Protein AF-A0A934XKT4-F1 (afdb_monomer_lite)

Sequence (122 aa):
MTTLSLAPPQTGWISEYWEQGMEEMPWHIFQDERFCGSRTEGWLHAGIVQLGDGQHLTILNDESQVMWAGVLHSRRLHWLGRRPTQPWNYQWHPLTVPAETWTAWFEAKPSYRAILRTNESL

Foldseek 3Di:
DDDFDWDPKFKFFWAWDDDPPDPDDTFTWTFGPVQAPDLADRHDPVRTGGDDFQKWKFWADPVRHTPDTDTFHFDPDDDPDDDPPDDGDRQSDDPVADSVRVNCQRHDVSTIMMIIIDGDDD

Radius of gyration: 15.46 Å; chains: 1; bounding box: 44×45×32 Å

Secondary structure (DSSP, 8-state):
-----BPPPEEEEEEEE--TT--SPPEEEEEEGGG-SSSSS---GGGEEE--TT-EEEEE-TTS-EEEEEE--------TT----S---S----TTS-HHHHHHHHH-SSPPEEEEE-B---

pLDDT: mean 75.8, std 18.08, range [34.47, 96.0]

Structure (mmCIF, N/CA/C/O backbone):
data_AF-A0A934XKT4-F1
#
_entry.id   AF-A0A934XKT4-F1
#
loop_
_atom_site.group_PDB
_atom_site.id
_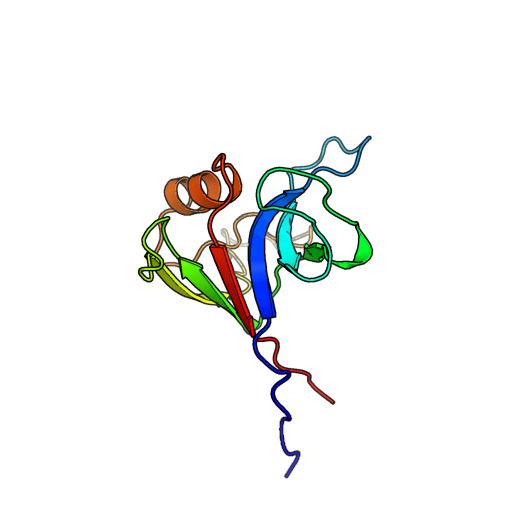atom_site.type_symbol
_atom_site.label_atom_id
_atom_site.label_alt_id
_atom_site.labe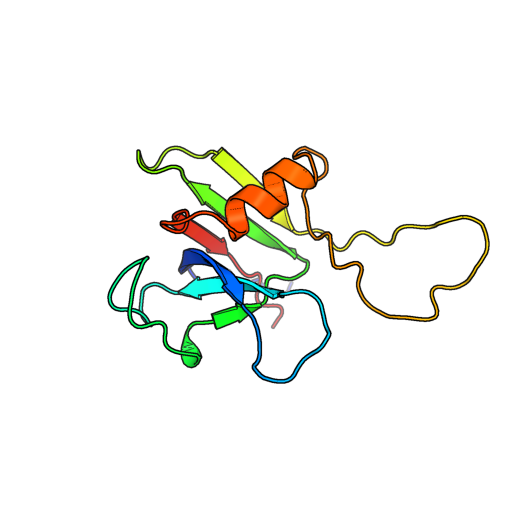l_comp_id
_atom_site.label_asym_id
_atom_site.label_entity_id
_atom_site.label_seq_id
_atom_site.pdbx_PDB_ins_code
_atom_site.Cartn_x
_atom_site.Cartn_y
_atom_site.Cartn_z
_atom_site.occupancy
_atom_site.B_iso_or_equiv
_atom_site.auth_seq_id
_atom_site.auth_comp_id
_atom_site.auth_asym_id
_atom_site.auth_atom_id
_atom_site.pdbx_PDB_model_num
ATOM 1 N N . MET A 1 1 ? 4.806 -30.547 9.624 1.00 48.34 1 MET A N 1
ATOM 2 C CA . MET A 1 1 ? 3.775 -29.785 8.890 1.00 48.34 1 MET A CA 1
ATOM 3 C C . MET A 1 1 ? 3.503 -28.538 9.707 1.00 48.34 1 MET A C 1
ATOM 5 O O . MET A 1 1 ? 2.885 -28.653 10.754 1.00 48.34 1 MET A O 1
ATOM 9 N N . THR A 1 2 ? 4.074 -27.399 9.319 1.00 48.12 2 THR A N 1
ATOM 10 C CA . THR A 1 2 ? 3.883 -26.126 10.029 1.00 48.12 2 THR A CA 1
ATOM 11 C C . THR A 1 2 ? 2.623 -25.476 9.474 1.00 48.12 2 THR A C 1
ATOM 13 O O . THR A 1 2 ? 2.563 -25.175 8.283 1.00 48.12 2 THR A O 1
ATOM 16 N N . THR A 1 3 ? 1.588 -25.342 10.297 1.00 48.16 3 THR A N 1
ATOM 17 C CA . THR A 1 3 ? 0.338 -24.688 9.903 1.00 48.16 3 THR A CA 1
ATOM 18 C C . THR A 1 3 ? 0.586 -23.183 9.858 1.00 48.16 3 THR A C 1
ATOM 20 O O . THR A 1 3 ? 0.798 -22.568 10.898 1.00 48.16 3 THR A O 1
ATOM 23 N N . LEU A 1 4 ? 0.597 -22.595 8.661 1.00 55.03 4 LEU A N 1
ATOM 24 C CA . LEU A 1 4 ? 0.630 -21.141 8.492 1.00 55.03 4 LEU A CA 1
ATOM 25 C C . LEU A 1 4 ? -0.689 -20.566 9.029 1.00 55.03 4 LEU A C 1
ATOM 27 O O . LEU A 1 4 ? -1.754 -20.857 8.483 1.00 55.03 4 LEU A O 1
ATOM 31 N N . SER A 1 5 ? -0.628 -19.785 10.108 1.00 55.69 5 SER A N 1
ATOM 32 C CA . SER A 1 5 ? -1.769 -19.000 10.580 1.00 55.69 5 SER A CA 1
ATOM 33 C C . SER A 1 5 ? -1.782 -17.683 9.812 1.00 55.69 5 SER A C 1
ATOM 35 O O . SER A 1 5 ? -0.857 -16.885 9.928 1.00 55.69 5 SER A O 1
ATOM 37 N N . LEU A 1 6 ? -2.808 -17.461 8.991 1.00 63.03 6 LEU A N 1
ATOM 38 C CA . LEU A 1 6 ? -3.000 -16.177 8.321 1.00 63.03 6 LEU A CA 1
ATOM 39 C C . LEU A 1 6 ? -3.492 -15.165 9.358 1.00 63.03 6 LEU A C 1
ATOM 41 O O . LEU A 1 6 ? -4.562 -15.360 9.941 1.00 63.03 6 LEU A O 1
ATOM 45 N N . ALA A 1 7 ? -2.742 -14.084 9.572 1.00 72.75 7 ALA A N 1
ATOM 46 C CA . ALA A 1 7 ? -3.264 -12.939 10.306 1.00 72.75 7 ALA A CA 1
ATOM 47 C C . ALA A 1 7 ? -4.553 -12.443 9.615 1.00 72.75 7 ALA A C 1
ATOM 49 O O . ALA A 1 7 ? -4.654 -12.503 8.380 1.00 72.75 7 ALA A O 1
ATOM 50 N N . PRO A 1 8 ? -5.562 -11.977 10.375 1.00 82.69 8 PRO A N 1
ATOM 51 C CA . PRO A 1 8 ? -6.781 -11.461 9.773 1.00 82.69 8 PRO A CA 1
ATOM 52 C C . PRO A 1 8 ? -6.450 -10.295 8.825 1.00 82.69 8 PRO A C 1
ATOM 54 O O . PRO A 1 8 ? -5.533 -9.519 9.107 1.00 82.69 8 PRO A O 1
ATOM 57 N N . PRO A 1 9 ? -7.177 -10.161 7.700 1.00 89.31 9 PRO A N 1
ATOM 58 C CA . PRO A 1 9 ? -6.979 -9.050 6.779 1.00 89.31 9 PRO A CA 1
ATOM 59 C C . PRO A 1 9 ? -7.166 -7.716 7.504 1.00 89.31 9 PRO A C 1
ATOM 61 O O . PRO A 1 9 ? -8.150 -7.530 8.218 1.00 89.31 9 PRO A O 1
ATOM 64 N N . GLN A 1 10 ? -6.234 -6.796 7.287 1.00 94.00 10 GLN A N 1
ATOM 65 C CA . GLN A 1 10 ? -6.282 -5.439 7.817 1.00 94.00 10 GLN A CA 1
ATOM 66 C C . GLN A 1 10 ? -6.858 -4.509 6.758 1.00 94.00 10 GLN A C 1
ATOM 68 O O . GLN A 1 10 ? -6.473 -4.570 5.592 1.00 94.00 10 GLN A O 1
ATOM 73 N N . THR A 1 11 ? -7.781 -3.651 7.159 1.00 94.62 11 THR A N 1
ATOM 74 C CA . THR A 1 11 ? -8.371 -2.588 6.344 1.00 94.62 11 THR A CA 1
ATOM 75 C C . THR A 1 11 ? -7.682 -1.266 6.648 1.00 94.62 11 THR A C 1
ATOM 77 O O . THR A 1 11 ? -7.275 -1.004 7.778 1.00 94.62 11 THR A O 1
ATOM 80 N N . GLY A 1 12 ? -7.493 -0.443 5.624 1.00 94.44 12 GLY A N 1
ATOM 81 C CA . GLY A 1 12 ? -6.697 0.769 5.757 1.00 94.44 12 GLY A CA 1
ATOM 82 C C . GLY A 1 12 ? -6.597 1.551 4.462 1.00 94.44 12 GLY A C 1
ATOM 83 O O . GLY A 1 12 ? -7.462 1.432 3.589 1.00 94.44 12 GLY A O 1
ATOM 84 N N . TRP A 1 13 ? -5.531 2.333 4.328 1.00 94.75 13 TRP A N 1
ATOM 85 C CA . TRP A 1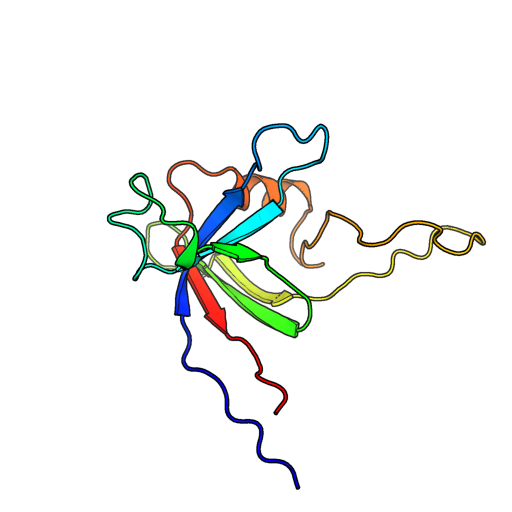 13 ? -5.268 3.162 3.153 1.00 94.75 13 TRP A CA 1
ATOM 86 C C . TRP A 1 13 ? -3.826 3.050 2.691 1.00 94.75 13 TRP A C 1
ATOM 88 O O . TRP A 1 13 ? -2.924 2.868 3.503 1.00 94.75 13 TRP A O 1
ATOM 98 N N . ILE A 1 14 ? -3.607 3.182 1.386 1.00 92.81 14 ILE A N 1
ATOM 99 C CA . ILE A 1 14 ? -2.257 3.301 0.830 1.00 92.81 14 ILE A CA 1
ATOM 100 C C . ILE A 1 14 ? -1.829 4.760 0.746 1.00 92.81 14 ILE A C 1
ATOM 102 O O . ILE A 1 14 ? -2.643 5.646 0.469 1.00 92.81 14 ILE A O 1
ATOM 106 N N . SER A 1 15 ? -0.545 5.006 0.987 1.00 90.38 15 SER A N 1
ATOM 107 C CA . SER A 1 15 ? 0.041 6.333 0.836 1.00 90.38 15 SER A CA 1
ATOM 108 C C . SER A 1 15 ? 1.549 6.294 0.779 1.00 90.38 15 SER A C 1
ATOM 110 O O . SER A 1 15 ? 2.187 5.324 1.175 1.00 90.38 15 SER A O 1
ATOM 112 N N . GLU A 1 16 ? 2.117 7.405 0.363 1.00 87.12 16 GLU A N 1
ATOM 113 C CA . GLU A 1 16 ? 3.493 7.740 0.659 1.00 87.12 16 GLU A CA 1
ATOM 114 C C . GLU A 1 16 ? 3.665 8.233 2.098 1.00 87.12 16 GLU A C 1
ATOM 116 O O . GLU A 1 16 ? 2.810 8.951 2.633 1.00 87.12 16 GLU A O 1
ATOM 121 N N . TYR A 1 17 ? 4.787 7.855 2.704 1.00 80.75 17 TYR A N 1
ATOM 122 C CA . TYR A 1 17 ? 5.277 8.375 3.971 1.00 80.75 17 TYR A CA 1
ATOM 123 C C . TYR A 1 17 ? 6.678 8.957 3.796 1.00 80.75 17 TYR A C 1
ATOM 125 O O . TYR A 1 17 ? 7.566 8.312 3.237 1.00 80.75 17 TYR A O 1
ATOM 133 N N . TRP A 1 18 ? 6.856 10.169 4.314 1.00 74.56 18 TRP A N 1
ATOM 134 C CA . TRP A 1 18 ? 8.129 10.873 4.368 1.00 74.56 18 TRP A CA 1
ATOM 135 C C . TRP A 1 18 ? 8.569 10.969 5.824 1.00 74.56 18 TRP A C 1
ATOM 137 O O . TRP A 1 18 ? 7.872 11.575 6.642 1.00 74.56 18 TRP A O 1
ATOM 147 N N . GLU A 1 19 ? 9.728 10.409 6.152 1.00 68.62 19 GLU A N 1
ATOM 148 C CA . GLU A 1 19 ? 10.361 10.696 7.436 1.00 68.62 19 GLU A CA 1
ATOM 149 C C . GLU A 1 19 ? 11.060 12.063 7.343 1.00 68.62 19 GLU A C 1
ATOM 151 O O . GLU A 1 19 ? 11.821 12.329 6.409 1.00 68.62 19 GLU A O 1
ATOM 156 N N . GLN A 1 20 ? 10.759 12.977 8.273 1.00 60.66 20 GLN A N 1
ATOM 157 C CA . GLN A 1 20 ? 11.344 14.320 8.254 1.00 60.66 20 GLN A CA 1
ATOM 158 C C . GLN A 1 20 ? 12.873 14.246 8.372 1.00 60.66 20 GLN A C 1
ATOM 160 O O . GLN A 1 20 ? 13.397 13.676 9.325 1.00 60.66 20 GLN A O 1
ATOM 165 N N . GLY A 1 21 ? 13.581 14.883 7.433 1.00 63.66 21 GLY A N 1
ATOM 166 C CA . GLY A 1 21 ? 15.047 14.966 7.430 1.00 63.66 21 GLY A CA 1
ATOM 167 C C . GLY A 1 21 ? 15.763 13.971 6.510 1.00 63.66 21 GLY A C 1
ATOM 168 O O . GLY A 1 21 ? 16.990 13.976 6.485 1.00 63.66 21 GLY A O 1
ATOM 169 N N . MET A 1 22 ? 15.033 13.160 5.739 1.00 58.94 22 MET A N 1
ATOM 170 C CA . MET A 1 22 ? 15.600 12.302 4.691 1.00 58.94 22 MET A CA 1
ATOM 171 C C . MET A 1 22 ? 15.674 13.040 3.338 1.00 58.94 22 MET A C 1
ATOM 173 O O . MET A 1 22 ? 14.707 13.679 2.930 1.00 58.94 22 MET A O 1
ATOM 177 N N . GLU A 1 23 ? 16.794 12.906 2.612 1.00 57.88 23 GLU A N 1
ATOM 178 C CA . GLU A 1 23 ? 16.895 13.207 1.162 1.00 57.88 23 GLU A CA 1
ATOM 179 C C . GLU A 1 23 ? 16.411 12.022 0.288 1.00 57.88 23 GLU A C 1
ATOM 181 O O . GLU A 1 23 ? 16.516 12.054 -0.938 1.00 57.88 23 GLU A O 1
ATOM 186 N N . GLU A 1 24 ? 15.913 10.949 0.911 1.00 60.44 24 GLU A N 1
ATOM 187 C CA . GLU A 1 24 ? 15.500 9.711 0.242 1.00 60.44 24 GLU A CA 1
ATOM 188 C C . GLU A 1 24 ? 14.059 9.764 -0.292 1.00 60.44 24 GLU A C 1
ATOM 190 O O . GLU A 1 24 ? 13.241 10.579 0.131 1.00 60.44 24 GLU A O 1
ATOM 195 N N . MET A 1 25 ? 13.750 8.871 -1.240 1.00 65.31 25 MET A N 1
ATOM 196 C CA . MET A 1 25 ? 12.406 8.710 -1.807 1.00 65.31 25 MET A CA 1
ATOM 197 C C . MET A 1 25 ? 11.383 8.273 -0.739 1.00 65.31 25 MET A C 1
ATOM 199 O O . MET A 1 25 ? 11.741 7.525 0.175 1.00 65.31 25 MET A O 1
ATOM 203 N N . PRO A 1 26 ? 10.102 8.668 -0.877 1.00 73.44 26 PRO A N 1
ATOM 204 C CA . PRO A 1 26 ? 9.071 8.315 0.085 1.00 73.44 26 PRO A CA 1
ATOM 205 C C . PRO A 1 26 ? 8.848 6.810 0.143 1.00 73.44 26 PRO A C 1
ATOM 207 O O . PRO A 1 26 ? 8.970 6.088 -0.851 1.00 73.44 26 PRO A O 1
ATOM 210 N N . TRP A 1 27 ? 8.461 6.325 1.317 1.00 78.62 27 TRP A N 1
ATOM 211 C CA . TRP A 1 27 ? 8.082 4.931 1.479 1.00 78.62 27 TRP A CA 1
ATOM 212 C C . TRP A 1 27 ? 6.632 4.729 1.060 1.00 78.62 27 TRP A C 1
ATOM 214 O O . TRP A 1 27 ? 5.741 5.440 1.518 1.00 78.62 27 TRP A O 1
ATOM 224 N N . HIS A 1 28 ? 6.383 3.701 0.252 1.00 85.50 28 HIS A N 1
ATOM 225 C CA . HIS A 1 28 ? 5.036 3.183 0.049 1.00 85.50 28 HIS A CA 1
ATOM 226 C C . HIS A 1 28 ? 4.583 2.443 1.311 1.00 85.50 28 HIS A C 1
ATOM 228 O O . HIS A 1 28 ? 5.142 1.404 1.682 1.00 85.50 28 HIS A O 1
ATOM 234 N N . ILE A 1 29 ? 3.564 2.983 1.969 1.00 88.62 29 ILE A N 1
ATOM 235 C CA . ILE A 1 29 ? 3.026 2.465 3.221 1.00 88.62 29 ILE A CA 1
ATOM 236 C C . ILE A 1 29 ? 1.563 2.052 3.086 1.00 88.62 29 ILE A C 1
ATOM 238 O O . ILE A 1 29 ? 0.835 2.462 2.178 1.00 88.62 29 ILE A O 1
ATOM 242 N N . PHE A 1 30 ? 1.137 1.260 4.058 1.00 92.31 30 PHE A N 1
ATOM 243 C CA . PHE A 1 30 ? -0.246 1.008 4.403 1.00 92.31 30 PHE A CA 1
ATOM 244 C C . PHE A 1 30 ? -0.522 1.604 5.787 1.00 92.31 30 PHE A C 1
ATOM 246 O O . PHE A 1 30 ? 0.198 1.314 6.737 1.00 92.31 30 PHE A O 1
ATOM 253 N N . GLN A 1 31 ? -1.557 2.429 5.901 1.00 93.25 31 GLN A N 1
ATOM 254 C CA . GLN A 1 31 ? -2.053 2.965 7.163 1.00 93.25 31 GLN A CA 1
ATOM 255 C C . GLN A 1 31 ? -3.266 2.150 7.612 1.00 93.25 31 GLN A C 1
ATOM 257 O O . GLN A 1 31 ? -4.311 2.197 6.964 1.00 93.25 31 GLN A O 1
ATOM 262 N N . ASP A 1 32 ? -3.142 1.442 8.731 1.00 92.88 32 ASP A N 1
ATOM 263 C CA . ASP A 1 32 ? -4.239 0.692 9.350 1.00 92.88 32 ASP A CA 1
ATOM 264 C C . ASP A 1 32 ? -5.344 1.634 9.857 1.00 92.88 32 ASP A C 1
ATOM 266 O O . ASP A 1 32 ? -5.066 2.641 10.526 1.00 92.88 32 ASP A O 1
ATOM 270 N N . GLU A 1 33 ? -6.605 1.292 9.563 1.00 92.19 33 GLU A N 1
ATOM 271 C CA . GLU A 1 33 ? -7.758 2.125 9.906 1.00 92.19 33 GLU A CA 1
ATOM 272 C C . GLU A 1 33 ? -8.055 2.253 11.394 1.00 92.19 33 GLU A C 1
ATOM 274 O O . GLU A 1 33 ? -8.683 3.218 11.820 1.00 92.19 33 GLU A O 1
ATOM 279 N N . ARG A 1 34 ? -7.546 1.335 12.214 1.00 91.00 34 ARG A N 1
ATOM 280 C CA . ARG A 1 34 ? -7.658 1.406 13.676 1.00 91.00 34 ARG A CA 1
ATOM 281 C C . ARG A 1 34 ? -6.807 2.528 14.271 1.00 91.00 34 ARG A C 1
ATOM 283 O O . ARG A 1 34 ? -7.000 2.894 15.427 1.00 91.00 34 ARG A O 1
ATOM 290 N N . PHE A 1 35 ? -5.858 3.049 13.496 1.00 89.75 35 PHE A N 1
ATOM 291 C CA . PHE A 1 35 ? -4.842 4.007 13.924 1.00 89.75 35 PHE A CA 1
ATOM 292 C C . PHE A 1 35 ? -4.938 5.348 13.185 1.00 89.75 35 PHE A C 1
ATOM 294 O O . PHE A 1 35 ? -3.972 6.111 13.164 1.00 89.75 35 PHE A O 1
ATOM 301 N N . CYS A 1 36 ? -6.090 5.671 12.597 1.00 84.62 36 CYS A N 1
ATOM 302 C CA . CYS A 1 36 ? -6.391 7.042 12.203 1.00 84.62 36 CYS A CA 1
ATOM 303 C C . CYS A 1 36 ? -7.892 7.343 12.266 1.00 84.62 36 CYS A C 1
ATOM 305 O O . CYS A 1 36 ? -8.730 6.446 12.255 1.00 84.62 36 CYS A O 1
ATOM 307 N N . GLY A 1 37 ? -8.234 8.631 12.371 1.00 72.56 37 GLY A N 1
ATOM 308 C CA . GLY A 1 37 ? -9.632 9.070 12.421 1.00 72.56 37 GLY A CA 1
ATOM 309 C C . GLY A 1 37 ? -10.303 9.097 11.046 1.00 72.56 37 GLY A C 1
ATOM 310 O O . GLY A 1 37 ? -11.515 8.914 10.943 1.00 72.56 37 GLY A O 1
ATOM 311 N N . SER A 1 38 ? -9.528 9.329 9.981 1.00 78.56 38 SER A N 1
ATOM 312 C CA . SER A 1 38 ? -10.016 9.322 8.602 1.00 78.56 38 SER A CA 1
ATOM 313 C C . SER A 1 38 ? -8.882 9.100 7.592 1.00 78.56 38 SER A C 1
ATOM 315 O O . SER A 1 38 ? -7.695 9.151 7.919 1.00 78.56 38 SER A O 1
ATOM 317 N N . ARG A 1 39 ? -9.252 8.920 6.318 1.00 75.31 39 ARG A N 1
ATOM 318 C CA . ARG A 1 39 ? -8.305 8.803 5.194 1.00 75.31 39 ARG A CA 1
ATOM 319 C C . ARG A 1 39 ? -7.556 10.094 4.845 1.00 75.31 39 ARG A C 1
ATOM 321 O O . ARG A 1 39 ? -6.703 10.074 3.965 1.00 75.31 39 ARG A O 1
ATOM 328 N N . THR A 1 40 ? -7.903 11.211 5.482 1.00 75.06 40 THR A N 1
ATOM 329 C CA . THR A 1 40 ? -7.304 12.533 5.237 1.00 75.06 40 THR A CA 1
ATOM 330 C C . THR A 1 40 ? -6.668 13.152 6.478 1.00 75.06 40 THR A C 1
ATOM 332 O O . THR A 1 40 ? -5.947 14.133 6.337 1.00 75.06 40 THR A O 1
ATOM 335 N N . GLU A 1 41 ? -6.905 12.616 7.681 1.00 76.44 41 GLU A N 1
ATOM 336 C CA . GLU A 1 41 ? -6.482 13.255 8.932 1.00 76.44 41 GLU A CA 1
ATOM 337 C C . GLU A 1 41 ? -6.031 12.259 10.009 1.00 76.44 41 GLU A C 1
ATOM 339 O O . GLU A 1 41 ? -6.567 11.156 10.147 1.00 76.44 41 GLU A O 1
ATOM 344 N N . GLY A 1 42 ? -5.081 12.712 10.836 1.00 72.50 42 GLY A N 1
ATOM 345 C CA . GLY A 1 42 ? -4.779 12.105 12.133 1.00 72.50 42 GLY A CA 1
ATOM 346 C C . GLY A 1 42 ? -4.143 10.720 12.062 1.00 72.50 42 GLY A C 1
ATOM 347 O O . GLY A 1 42 ? -4.556 9.831 12.804 1.00 72.50 42 GLY A O 1
ATOM 348 N N . TRP A 1 43 ? -3.173 10.514 11.168 1.00 84.62 43 TRP A N 1
ATOM 349 C CA . TRP A 1 43 ? -2.455 9.241 11.083 1.00 84.62 43 TRP A CA 1
ATOM 350 C C . TRP A 1 43 ? -1.529 9.062 12.275 1.00 84.62 43 TRP A C 1
ATOM 352 O O . TRP A 1 43 ? -0.695 9.920 12.567 1.00 84.62 43 TRP A O 1
ATOM 362 N N . LEU A 1 44 ? -1.680 7.934 12.964 1.00 87.62 44 LEU A N 1
ATOM 363 C CA . LEU A 1 44 ? -0.796 7.545 14.048 1.00 87.62 44 LEU A CA 1
ATOM 364 C C . LEU A 1 44 ? 0.283 6.617 13.501 1.00 87.62 44 LEU A C 1
ATOM 366 O O . LEU A 1 44 ? -0.021 5.592 12.890 1.00 87.62 44 LEU A O 1
ATOM 370 N N . HIS A 1 45 ? 1.538 6.930 13.826 1.00 85.00 45 HIS A N 1
ATOM 371 C CA . HIS A 1 45 ? 2.708 6.127 13.461 1.00 85.00 45 HIS A CA 1
ATOM 372 C C . HIS A 1 45 ? 2.561 4.633 13.780 1.00 85.00 45 HIS A C 1
ATOM 374 O O . HIS A 1 45 ? 3.057 3.800 13.033 1.00 85.00 45 HIS A O 1
ATOM 380 N N . ALA A 1 46 ? 1.854 4.281 14.860 1.00 87.94 46 ALA A N 1
ATOM 381 C CA . ALA A 1 46 ? 1.632 2.892 15.262 1.00 87.94 46 ALA A CA 1
ATOM 382 C C . ALA A 1 46 ? 0.846 2.054 14.232 1.00 87.94 46 ALA A C 1
ATOM 384 O O . ALA A 1 46 ? 0.918 0.830 14.277 1.00 87.94 46 ALA A O 1
ATOM 385 N N . GLY A 1 47 ? 0.103 2.695 13.324 1.00 88.75 47 GLY A N 1
ATOM 386 C CA . GLY A 1 47 ? -0.613 2.020 12.240 1.00 88.75 47 GLY A CA 1
ATOM 387 C C . GLY A 1 47 ? 0.087 2.063 10.890 1.00 88.75 47 GLY A C 1
ATOM 388 O O . GLY A 1 47 ? -0.472 1.547 9.925 1.00 88.75 47 GLY A O 1
ATOM 389 N N . ILE A 1 48 ? 1.263 2.688 10.802 1.00 89.44 48 ILE A N 1
ATOM 390 C CA . ILE A 1 48 ? 2.037 2.740 9.567 1.00 89.44 48 ILE A CA 1
ATOM 391 C C . ILE A 1 48 ? 2.757 1.406 9.395 1.00 89.44 48 ILE A C 1
ATOM 393 O O . ILE A 1 48 ? 3.619 1.029 10.187 1.00 89.44 48 ILE A O 1
ATOM 397 N N . VAL A 1 49 ? 2.419 0.707 8.320 1.00 88.50 49 VAL A N 1
ATOM 398 C CA . VAL A 1 49 ? 3.059 -0.532 7.896 1.00 88.50 49 VAL A CA 1
ATOM 399 C C . VAL A 1 49 ? 3.803 -0.257 6.601 1.00 88.50 49 VAL A C 1
ATOM 401 O O . VAL A 1 49 ? 3.202 0.109 5.591 1.00 88.50 49 VAL A O 1
ATOM 404 N N . GLN A 1 50 ? 5.119 -0.453 6.608 1.00 85.69 50 GLN A N 1
ATOM 405 C CA . GLN A 1 50 ? 5.890 -0.452 5.370 1.00 85.69 50 GLN A CA 1
ATOM 406 C C . GLN A 1 50 ? 5.507 -1.682 4.541 1.00 85.69 50 GLN A C 1
ATOM 408 O O . GLN A 1 50 ? 5.512 -2.810 5.045 1.00 85.69 50 GLN A O 1
ATOM 413 N N . LEU A 1 51 ? 5.151 -1.463 3.275 1.00 84.38 51 LEU A N 1
ATOM 414 C CA . LEU A 1 51 ? 4.803 -2.555 2.375 1.00 84.38 51 LEU A CA 1
ATOM 415 C C . LEU A 1 51 ? 6.050 -3.365 1.995 1.00 84.38 51 LEU A C 1
ATOM 417 O O . LEU A 1 51 ? 7.112 -2.799 1.735 1.00 84.38 51 LEU A O 1
ATOM 421 N N . GLY A 1 52 ? 5.920 -4.690 1.946 1.00 77.88 52 GLY A N 1
ATOM 422 C CA . GLY A 1 52 ? 7.043 -5.608 1.749 1.00 77.88 52 GLY A CA 1
ATOM 423 C C . GLY A 1 52 ? 6.701 -6.884 0.980 1.00 77.88 52 GLY A C 1
ATOM 424 O O . GLY A 1 52 ? 5.546 -7.156 0.652 1.00 77.88 52 GLY A O 1
ATOM 425 N N . ASP A 1 53 ? 7.740 -7.674 0.687 1.00 78.25 53 ASP A N 1
ATOM 426 C CA . ASP A 1 53 ? 7.641 -8.937 -0.061 1.00 78.25 53 ASP A CA 1
ATOM 427 C C . ASP A 1 53 ? 6.663 -9.926 0.580 1.00 78.25 53 ASP A C 1
ATOM 429 O O . ASP A 1 53 ? 6.623 -10.088 1.798 1.00 78.25 53 ASP A O 1
ATOM 433 N N . GLY A 1 54 ? 5.887 -10.615 -0.254 1.00 79.19 54 GLY A N 1
ATOM 434 C CA . GLY A 1 54 ? 4.983 -11.684 0.164 1.00 79.19 54 GLY A CA 1
ATOM 435 C C . GLY A 1 54 ? 3.662 -11.207 0.770 1.00 79.19 54 GLY A C 1
ATOM 436 O O . GLY A 1 54 ? 2.761 -12.024 0.964 1.00 79.19 54 GLY A O 1
ATOM 437 N N . GLN A 1 55 ? 3.500 -9.907 1.028 1.00 84.81 55 GLN A N 1
ATOM 438 C CA . GLN A 1 55 ? 2.223 -9.343 1.458 1.00 84.81 55 GLN A CA 1
ATOM 439 C C . GLN A 1 55 ? 1.213 -9.360 0.313 1.00 84.81 55 GLN A C 1
ATOM 441 O O . GLN A 1 55 ? 1.543 -9.032 -0.824 1.00 84.81 55 GLN A O 1
ATOM 446 N N . HIS A 1 56 ? -0.036 -9.707 0.605 1.00 88.88 56 HIS A N 1
ATOM 447 C CA . HIS A 1 56 ? -1.118 -9.613 -0.368 1.00 88.88 56 HIS A CA 1
ATOM 448 C C . HIS A 1 56 ? -1.908 -8.329 -0.133 1.00 88.88 56 HIS A C 1
ATOM 450 O O . HIS A 1 56 ? -2.523 -8.155 0.920 1.00 88.88 56 HIS A O 1
ATOM 456 N N . LEU A 1 57 ? -1.909 -7.447 -1.127 1.00 91.81 57 LEU A N 1
ATOM 457 C CA . LEU A 1 57 ? -2.545 -6.139 -1.067 1.00 91.81 57 LEU A CA 1
ATOM 458 C C . LEU A 1 57 ? -3.689 -6.078 -2.084 1.00 91.81 57 LEU A C 1
ATOM 460 O O . LEU A 1 57 ? -3.576 -6.549 -3.213 1.00 91.81 57 LEU A O 1
ATOM 464 N N . THR A 1 58 ? -4.818 -5.519 -1.665 1.00 95.56 58 THR A N 1
ATOM 465 C CA . THR A 1 58 ? -5.972 -5.204 -2.517 1.00 95.56 58 THR A CA 1
ATOM 466 C C . THR A 1 58 ? -6.237 -3.712 -2.418 1.00 95.56 58 THR A C 1
ATOM 468 O O . THR A 1 58 ? -6.448 -3.226 -1.314 1.00 95.56 58 THR A O 1
ATOM 471 N N . ILE A 1 59 ? -6.229 -2.998 -3.542 1.00 94.81 59 ILE A N 1
ATOM 472 C CA . ILE A 1 59 ? -6.481 -1.555 -3.636 1.00 94.81 59 ILE A CA 1
ATOM 473 C C . ILE A 1 59 ? -7.883 -1.348 -4.205 1.00 94.81 59 ILE A C 1
ATOM 475 O O . ILE A 1 59 ? -8.258 -1.978 -5.200 1.00 94.81 59 ILE A O 1
ATOM 479 N N . LEU A 1 60 ? -8.650 -0.471 -3.566 1.00 96.00 60 LEU A N 1
ATOM 480 C CA . LEU A 1 60 ? -10.036 -0.173 -3.893 1.00 96.00 60 LEU A CA 1
ATOM 481 C C . LEU A 1 60 ? -10.185 1.283 -4.345 1.00 96.00 60 LEU A C 1
ATOM 483 O O . LEU A 1 60 ? -9.538 2.173 -3.790 1.00 96.00 60 LEU A O 1
ATOM 487 N N . ASN A 1 61 ? -11.083 1.530 -5.297 1.00 93.50 61 ASN A N 1
ATOM 488 C CA . ASN A 1 61 ? -11.497 2.888 -5.651 1.00 93.50 61 ASN A CA 1
ATOM 489 C C . ASN A 1 61 ? -12.486 3.464 -4.615 1.00 93.50 61 ASN A C 1
ATOM 491 O O . ASN A 1 61 ? -12.860 2.804 -3.641 1.00 93.50 61 ASN A O 1
ATOM 495 N N . ASP A 1 62 ? -12.944 4.696 -4.844 1.00 89.81 62 ASP A N 1
ATOM 496 C CA . ASP A 1 62 ? -13.917 5.376 -3.977 1.00 89.81 62 ASP A CA 1
ATOM 497 C C . ASP A 1 62 ? -15.279 4.661 -3.891 1.00 89.81 62 ASP A C 1
ATOM 499 O O . ASP A 1 62 ? -15.971 4.763 -2.879 1.00 89.81 62 ASP A O 1
ATOM 503 N N . GLU A 1 63 ? -15.641 3.880 -4.909 1.00 93.25 63 GLU A N 1
ATOM 504 C CA . GLU A 1 63 ? -16.855 3.052 -4.943 1.00 93.25 63 GLU A CA 1
ATOM 505 C C . GLU A 1 63 ? -16.654 1.674 -4.284 1.00 93.25 63 GLU A C 1
ATOM 507 O O . GLU A 1 63 ? -17.524 0.808 -4.360 1.00 93.25 63 GLU A O 1
ATOM 512 N N . SER A 1 64 ? -15.513 1.449 -3.621 1.00 91.88 64 SER A N 1
ATOM 513 C CA . SER A 1 64 ? -15.118 0.164 -3.024 1.00 91.88 64 SER A CA 1
ATOM 514 C C . SER A 1 64 ? -14.958 -0.990 -4.028 1.00 91.88 64 SER A C 1
ATOM 516 O O . SER A 1 64 ? -14.991 -2.161 -3.644 1.00 91.88 64 SER A O 1
ATOM 518 N N . GLN A 1 65 ? -14.746 -0.686 -5.309 1.00 95.62 65 GLN A N 1
ATOM 519 C CA . GLN A 1 65 ? -14.427 -1.672 -6.342 1.00 95.62 65 GLN A CA 1
ATOM 520 C C . GLN A 1 65 ? -12.922 -1.944 -6.372 1.00 95.62 65 GLN A C 1
ATOM 522 O O . GLN A 1 65 ? -12.112 -1.040 -6.172 1.00 95.62 65 GLN A O 1
ATOM 527 N N . VAL A 1 66 ? -12.540 -3.188 -6.665 1.00 95.94 66 VAL A N 1
ATOM 528 C CA . VAL A 1 66 ? -11.132 -3.599 -6.745 1.00 95.94 66 VAL A CA 1
ATOM 529 C C . VAL A 1 66 ? -10.471 -2.987 -7.980 1.00 95.94 66 VAL A C 1
ATOM 531 O O . VAL A 1 66 ? -10.801 -3.350 -9.106 1.00 95.94 66 VAL A O 1
ATOM 534 N N . MET A 1 67 ? -9.503 -2.096 -7.761 1.00 94.38 67 MET A N 1
ATOM 535 C CA . MET A 1 67 ? -8.625 -1.560 -8.808 1.00 94.38 67 MET A CA 1
ATOM 536 C C . MET A 1 67 ? -7.472 -2.516 -9.102 1.00 94.38 67 MET A C 1
ATOM 538 O O . MET A 1 67 ? -7.087 -2.716 -10.252 1.00 94.38 67 MET A O 1
ATOM 542 N N . TRP A 1 68 ? -6.918 -3.114 -8.047 1.00 93.94 68 TRP A N 1
ATOM 543 C CA . TRP A 1 68 ? -5.840 -4.084 -8.149 1.00 93.94 68 TRP A CA 1
ATOM 544 C C . TRP A 1 68 ? -5.833 -5.015 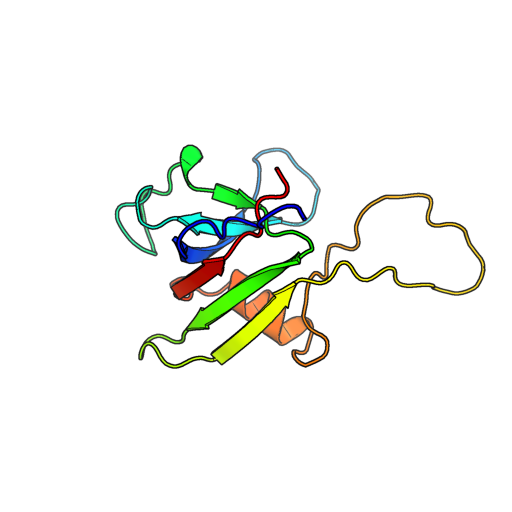-6.936 1.00 93.94 68 TRP A C 1
ATOM 546 O O . TRP A 1 68 ? -6.154 -4.600 -5.825 1.00 93.94 68 TRP A O 1
ATOM 556 N N . ALA A 1 69 ? -5.449 -6.271 -7.144 1.00 91.94 69 ALA A N 1
ATOM 557 C CA . ALA A 1 69 ? -5.216 -7.231 -6.075 1.00 91.94 69 ALA A CA 1
ATOM 558 C C . ALA A 1 69 ? -4.069 -8.164 -6.458 1.00 91.94 69 ALA A C 1
ATOM 560 O O . ALA A 1 69 ? -4.034 -8.681 -7.577 1.00 91.94 69 ALA A O 1
ATOM 561 N N . GLY A 1 70 ? -3.149 -8.405 -5.531 1.00 88.62 70 GLY A N 1
ATOM 562 C CA . GLY A 1 70 ? -2.070 -9.352 -5.760 1.00 88.62 70 GLY A CA 1
ATOM 563 C C . GLY A 1 70 ? -1.054 -9.410 -4.633 1.00 88.62 70 GLY A C 1
ATOM 564 O O . GLY A 1 70 ? -1.135 -8.692 -3.637 1.00 88.62 70 GLY A O 1
ATOM 565 N N . VAL A 1 71 ? -0.087 -10.309 -4.803 1.00 84.50 71 VAL A N 1
ATOM 566 C CA . VAL A 1 71 ? 1.056 -10.445 -3.900 1.00 84.50 71 VAL A CA 1
ATOM 567 C C . VAL A 1 71 ? 2.138 -9.451 -4.315 1.00 84.50 71 VAL A C 1
ATOM 569 O O . VAL A 1 71 ? 2.485 -9.344 -5.494 1.00 84.50 71 VAL A O 1
ATOM 572 N N . LEU A 1 72 ? 2.665 -8.718 -3.341 1.00 80.88 72 LEU A N 1
ATOM 573 C CA . LEU A 1 72 ? 3.820 -7.852 -3.504 1.00 80.88 72 LEU A CA 1
ATOM 574 C C . LEU A 1 72 ? 5.068 -8.720 -3.632 1.00 80.88 72 LEU A C 1
ATOM 576 O O . LEU A 1 72 ? 5.339 -9.574 -2.791 1.00 80.88 72 LEU A O 1
ATOM 580 N N . HIS A 1 73 ? 5.828 -8.502 -4.698 1.00 71.94 73 HIS A N 1
ATOM 581 C CA . HIS A 1 73 ? 7.046 -9.251 -4.971 1.00 71.94 73 HIS A CA 1
ATOM 582 C C . HIS A 1 73 ? 8.237 -8.307 -5.093 1.00 71.94 73 HIS A C 1
ATOM 584 O O . HIS A 1 73 ? 8.244 -7.390 -5.916 1.00 71.94 73 HIS A O 1
ATOM 590 N N . SER A 1 74 ? 9.273 -8.599 -4.317 1.00 60.94 74 SER A N 1
ATOM 591 C CA . SER A 1 74 ? 10.599 -8.016 -4.404 1.00 60.94 74 SER A CA 1
ATOM 592 C C . SER A 1 74 ? 11.171 -8.357 -5.770 1.00 60.94 74 SER A C 1
ATOM 594 O O . SER A 1 74 ? 11.470 -9.505 -6.106 1.00 60.94 74 SER A O 1
ATOM 596 N N . ARG A 1 75 ? 11.321 -7.344 -6.617 1.00 55.00 75 ARG A N 1
ATOM 597 C CA . ARG A 1 75 ? 11.971 -7.522 -7.911 1.00 55.00 75 ARG A CA 1
ATOM 598 C C . ARG A 1 75 ? 13.455 -7.262 -7.776 1.00 55.00 75 ARG A C 1
ATOM 600 O O . ARG A 1 75 ? 13.891 -6.124 -7.622 1.00 55.00 75 ARG A O 1
ATOM 607 N N . ARG A 1 76 ? 14.251 -8.318 -7.934 1.00 47.38 76 ARG A N 1
ATOM 608 C CA . ARG A 1 76 ? 15.683 -8.189 -8.210 1.00 47.38 76 ARG A CA 1
ATOM 609 C C . ARG A 1 76 ? 15.849 -7.816 -9.687 1.00 47.38 76 ARG A C 1
ATOM 611 O O . ARG A 1 76 ? 15.837 -8.688 -10.552 1.00 47.38 76 ARG A O 1
ATOM 618 N N . LEU A 1 77 ? 15.961 -6.523 -9.997 1.00 46.94 77 LEU A N 1
ATOM 619 C CA . LEU A 1 77 ? 16.333 -6.091 -11.347 1.00 46.94 77 LEU A CA 1
ATOM 620 C C . LEU A 1 77 ? 17.800 -6.464 -11.592 1.00 46.94 77 LEU A C 1
ATOM 622 O O . LEU A 1 77 ? 18.717 -5.836 -11.068 1.00 46.94 77 LEU A O 1
ATOM 626 N N . HIS A 1 78 ? 18.028 -7.510 -12.383 1.00 40.72 78 HIS A N 1
ATOM 627 C CA . HIS A 1 78 ? 19.345 -7.795 -12.939 1.00 40.72 78 HIS A CA 1
ATOM 628 C C . HIS A 1 78 ? 19.585 -6.865 -14.129 1.00 40.72 78 HIS A C 1
ATOM 630 O O . HIS A 1 78 ? 19.184 -7.170 -15.249 1.00 40.72 78 HIS A O 1
ATOM 636 N N . TRP A 1 79 ? 20.264 -5.742 -13.903 1.00 40.75 79 TRP A N 1
ATOM 637 C CA . TRP A 1 79 ? 20.861 -4.983 -14.998 1.00 40.75 79 TRP A CA 1
ATOM 638 C C . TRP A 1 79 ? 22.310 -5.452 -15.197 1.00 40.75 79 TRP A C 1
ATOM 640 O O . TRP A 1 79 ? 23.130 -5.355 -14.288 1.00 40.75 79 TRP A O 1
ATOM 650 N N . LEU A 1 80 ? 22.581 -6.056 -16.362 1.00 47.41 80 LEU A N 1
ATOM 651 C CA . LEU A 1 80 ? 23.898 -6.327 -16.968 1.00 47.41 80 LEU A CA 1
ATOM 652 C C . LEU A 1 80 ? 25.115 -6.321 -16.011 1.00 47.41 80 LEU A C 1
ATOM 654 O O . LEU A 1 80 ? 25.834 -5.335 -15.871 1.00 47.41 80 LEU A O 1
ATOM 658 N N . GLY A 1 81 ? 25.403 -7.483 -15.419 1.00 46.75 81 GLY A N 1
ATOM 659 C CA . GLY A 1 81 ? 26.768 -7.870 -15.035 1.00 46.75 81 GLY A CA 1
ATOM 660 C C . GLY A 1 81 ? 27.411 -7.204 -13.811 1.00 46.75 81 GLY A C 1
ATOM 661 O O . GLY A 1 81 ? 28.556 -7.538 -13.510 1.00 46.75 81 GLY A O 1
ATOM 662 N N . ARG A 1 82 ? 26.732 -6.329 -13.060 1.00 40.44 82 ARG A N 1
ATOM 663 C CA . ARG A 1 82 ? 27.255 -5.826 -11.774 1.00 40.44 82 ARG A CA 1
ATOM 664 C C . ARG A 1 82 ? 26.438 -6.368 -10.605 1.00 40.44 82 ARG A C 1
ATOM 666 O O . ARG A 1 82 ? 25.212 -6.345 -10.621 1.00 40.44 82 ARG A O 1
ATOM 673 N N . ARG A 1 83 ? 27.134 -6.899 -9.590 1.00 41.94 83 ARG A N 1
ATOM 674 C CA . ARG A 1 83 ? 26.516 -7.285 -8.311 1.00 41.94 83 ARG A CA 1
ATOM 675 C C . ARG A 1 83 ? 25.836 -6.039 -7.726 1.00 41.94 83 ARG A C 1
ATOM 677 O O . ARG A 1 83 ? 26.497 -5.003 -7.682 1.00 41.94 83 ARG A O 1
ATOM 684 N N . PRO A 1 84 ? 24.566 -6.107 -7.293 1.00 41.38 84 PRO A N 1
ATOM 685 C CA . PRO A 1 84 ? 23.905 -4.956 -6.692 1.00 41.38 84 PRO A CA 1
ATOM 686 C C . PRO A 1 84 ? 24.646 -4.586 -5.403 1.00 41.38 84 PRO A C 1
ATOM 688 O O . PRO A 1 84 ? 24.706 -5.383 -4.469 1.00 41.38 84 PRO A O 1
ATOM 691 N N . THR A 1 85 ? 25.263 -3.406 -5.384 1.00 35.16 85 THR A N 1
ATOM 692 C CA . THR A 1 85 ? 25.988 -2.860 -4.226 1.00 35.16 85 THR A CA 1
ATOM 693 C C . THR A 1 85 ? 25.112 -1.988 -3.326 1.00 35.16 85 THR A C 1
ATOM 695 O O . THR A 1 85 ? 25.640 -1.376 -2.406 1.00 35.16 85 THR A O 1
ATOM 698 N N . GLN A 1 86 ? 23.792 -1.949 -3.537 1.00 34.47 86 GLN A N 1
ATOM 699 C CA . GL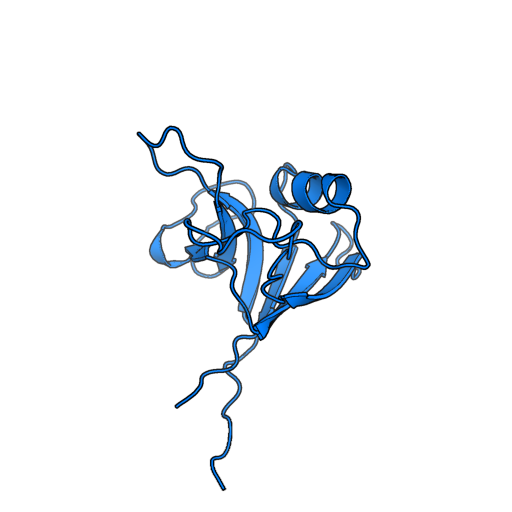N A 1 86 ? 22.839 -1.304 -2.628 1.00 34.47 86 GLN A CA 1
ATOM 700 C C . GLN A 1 86 ? 21.509 -2.072 -2.557 1.00 34.47 86 GLN A C 1
ATOM 702 O O . GLN A 1 86 ? 21.172 -2.797 -3.502 1.00 34.47 86 GLN A O 1
ATOM 707 N N . PRO A 1 87 ? 20.786 -1.979 -1.427 1.00 39.25 87 PRO A N 1
ATOM 708 C CA . PRO A 1 87 ? 19.623 -2.802 -1.153 1.00 39.25 87 PRO A CA 1
ATOM 709 C C . PRO A 1 87 ? 18.340 -2.076 -1.619 1.00 39.25 87 PRO A C 1
ATOM 711 O O . PRO A 1 87 ? 18.256 -0.860 -1.530 1.00 39.25 87 PRO A O 1
ATOM 714 N N . TRP A 1 88 ? 17.348 -2.840 -2.087 1.00 42.38 88 TRP A N 1
ATOM 715 C CA . TRP A 1 88 ? 15.961 -2.412 -2.355 1.00 42.38 88 TRP A CA 1
ATOM 716 C C . TRP A 1 88 ? 15.746 -1.458 -3.549 1.00 42.38 88 TRP A C 1
ATOM 718 O O . TRP A 1 88 ? 16.086 -0.284 -3.539 1.00 42.38 88 TRP A O 1
ATOM 728 N N . ASN A 1 89 ? 15.112 -1.971 -4.607 1.00 45.41 89 ASN A N 1
ATOM 729 C CA . ASN A 1 89 ? 14.522 -1.128 -5.644 1.00 45.41 89 ASN A CA 1
ATOM 730 C C . ASN A 1 89 ? 13.226 -0.512 -5.085 1.00 45.41 89 ASN A C 1
ATOM 732 O O . ASN A 1 89 ? 12.308 -1.254 -4.742 1.00 45.41 89 ASN A O 1
ATOM 736 N N . TYR A 1 90 ? 13.156 0.818 -5.016 1.00 47.75 90 TYR A N 1
ATOM 737 C CA . TYR A 1 90 ? 12.014 1.609 -4.528 1.00 47.75 90 TYR A CA 1
ATOM 738 C C . TYR A 1 90 ? 10.709 1.392 -5.322 1.00 47.75 90 TYR A C 1
ATOM 740 O O . TYR A 1 90 ? 9.622 1.749 -4.874 1.00 47.75 90 TYR A O 1
ATOM 748 N N . GLN A 1 91 ? 10.785 0.758 -6.491 1.00 52.06 91 GLN A N 1
ATOM 749 C CA . GLN A 1 91 ? 9.656 0.522 -7.385 1.00 52.06 91 GLN A CA 1
ATOM 750 C C . GLN A 1 91 ? 8.975 -0.832 -7.130 1.00 52.06 91 GLN A C 1
ATOM 752 O O . GLN A 1 91 ? 8.994 -1.734 -7.970 1.00 52.06 91 GLN A O 1
ATOM 757 N N . TRP A 1 92 ? 8.336 -0.970 -5.968 1.00 60.28 92 TRP A N 1
ATOM 758 C CA . TRP A 1 92 ? 7.476 -2.103 -5.590 1.00 60.28 92 TRP A CA 1
ATOM 759 C C . TRP A 1 92 ? 6.144 -2.135 -6.354 1.00 60.28 92 TRP A C 1
ATOM 761 O O . TRP A 1 92 ? 5.091 -2.324 -5.754 1.00 60.28 92 TRP A O 1
ATOM 771 N N . HIS A 1 93 ? 6.162 -1.933 -7.673 1.00 64.75 93 HIS A N 1
ATOM 772 C CA . HIS A 1 93 ? 4.945 -2.009 -8.469 1.00 64.75 93 HIS A CA 1
ATOM 773 C C . HIS A 1 93 ? 4.758 -3.413 -9.080 1.00 64.75 93 HIS A C 1
ATOM 775 O O . HIS A 1 93 ? 5.724 -4.055 -9.516 1.00 64.75 93 HIS A O 1
ATOM 781 N N . PRO A 1 94 ? 3.517 -3.916 -9.144 1.00 68.56 94 PRO A N 1
ATOM 782 C CA . PRO A 1 94 ? 3.188 -5.155 -9.839 1.00 68.56 94 PRO A CA 1
ATOM 783 C C . PRO A 1 94 ? 3.539 -5.071 -11.329 1.00 68.56 94 PRO A C 1
ATOM 785 O O . PRO A 1 94 ? 3.380 -4.026 -11.947 1.00 68.56 94 PRO A O 1
ATOM 788 N N . LEU A 1 95 ? 3.913 -6.192 -11.957 1.00 69.00 95 LEU A N 1
ATOM 789 C CA . LEU A 1 95 ? 4.114 -6.256 -13.419 1.00 69.00 95 LEU A CA 1
ATOM 790 C C . LEU A 1 95 ? 2.910 -5.806 -14.231 1.00 69.00 95 LEU A C 1
ATOM 792 O O . LEU A 1 95 ? 3.046 -5.284 -15.332 1.00 69.00 95 LEU A O 1
ATOM 796 N N . THR A 1 96 ? 1.736 -6.113 -13.699 1.00 75.44 96 THR A N 1
ATOM 797 C CA . THR A 1 96 ? 0.453 -5.851 -14.333 1.00 75.44 96 THR A CA 1
ATOM 798 C C . THR A 1 96 ? 0.050 -4.385 -14.222 1.00 75.44 96 THR A C 1
ATOM 800 O O . THR A 1 96 ? -0.977 -4.012 -14.774 1.00 75.44 96 THR A O 1
ATOM 803 N N . VAL A 1 97 ? 0.817 -3.568 -13.491 1.00 77.94 97 VAL A N 1
ATOM 804 C CA . VAL A 1 97 ? 0.532 -2.156 -13.243 1.00 77.94 97 VAL A CA 1
ATOM 805 C C . VAL A 1 97 ? 1.742 -1.326 -13.682 1.00 77.94 97 VAL A C 1
ATOM 807 O O . VAL A 1 97 ? 2.851 -1.572 -13.202 1.00 77.94 97 VAL A O 1
ATOM 810 N N . PRO A 1 98 ? 1.576 -0.344 -14.584 1.00 80.94 98 PRO A N 1
ATOM 811 C CA . PRO A 1 98 ? 2.649 0.586 -14.925 1.00 80.94 98 PRO A CA 1
ATOM 812 C C . PRO A 1 98 ? 3.184 1.309 -13.682 1.00 80.94 98 PRO A C 1
ATOM 814 O O . PRO A 1 98 ? 2.408 1.661 -12.794 1.00 80.94 98 PRO A O 1
ATOM 817 N N . ALA A 1 99 ? 4.493 1.568 -13.632 1.00 77.75 99 ALA A N 1
ATOM 818 C CA . ALA A 1 99 ? 5.131 2.227 -12.487 1.00 77.75 99 ALA A CA 1
ATOM 819 C C . ALA A 1 99 ? 4.481 3.581 -12.153 1.00 77.75 99 ALA A C 1
ATOM 821 O O . 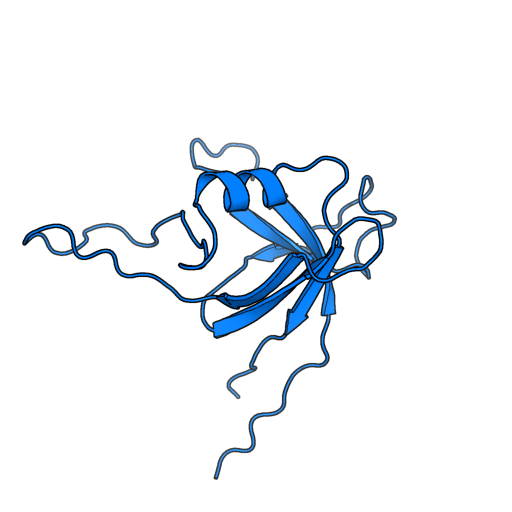ALA A 1 99 ? 4.196 3.852 -10.995 1.00 77.75 99 ALA A O 1
ATOM 822 N N . GLU A 1 100 ? 4.174 4.385 -13.174 1.00 81.19 100 GLU A N 1
ATOM 823 C CA . GLU A 1 100 ? 3.513 5.689 -13.020 1.00 81.19 100 GLU A CA 1
ATOM 824 C C . GLU A 1 100 ? 2.119 5.561 -12.399 1.00 81.19 100 GLU A C 1
ATOM 826 O O . GLU A 1 100 ? 1.762 6.315 -11.501 1.00 81.19 100 GLU A O 1
ATOM 831 N N . THR A 1 101 ? 1.336 4.570 -12.839 1.00 86.50 101 THR A N 1
ATOM 832 C CA . THR A 1 101 ? 0.011 4.289 -12.274 1.00 86.50 101 THR A CA 1
ATOM 833 C C . THR A 1 101 ? 0.116 3.856 -10.817 1.00 86.50 101 THR A C 1
ATOM 835 O O . THR A 1 101 ? -0.689 4.282 -9.996 1.00 86.50 101 THR A O 1
ATOM 838 N N . TRP A 1 102 ? 1.117 3.035 -10.494 1.00 85.31 102 TRP A N 1
ATOM 839 C CA . TRP A 1 102 ? 1.369 2.607 -9.126 1.00 85.31 102 TRP A CA 1
ATOM 840 C C . TRP A 1 102 ? 1.714 3.791 -8.226 1.00 85.31 102 TRP A C 1
ATOM 842 O O . TRP A 1 102 ? 1.027 3.999 -7.236 1.00 85.31 102 TRP A O 1
ATOM 852 N N . THR A 1 103 ? 2.699 4.609 -8.601 1.00 84.75 103 THR A N 1
ATOM 853 C CA . THR A 1 103 ? 3.066 5.822 -7.854 1.00 84.75 103 THR A CA 1
ATOM 854 C C . THR A 1 103 ? 1.869 6.759 -7.680 1.00 84.75 103 THR A C 1
ATOM 856 O O . THR A 1 103 ? 1.557 7.152 -6.558 1.00 84.75 103 THR A O 1
ATOM 859 N N . ALA A 1 104 ? 1.097 7.007 -8.743 1.00 88.25 104 ALA A N 1
ATOM 860 C CA . ALA A 1 104 ? -0.092 7.856 -8.675 1.00 88.25 104 ALA A CA 1
ATOM 861 C C . ALA A 1 104 ? -1.151 7.354 -7.673 1.00 88.25 104 ALA A C 1
ATOM 863 O O . ALA A 1 104 ? -1.901 8.154 -7.114 1.00 88.25 104 ALA A O 1
ATOM 864 N N . TRP A 1 105 ? -1.237 6.043 -7.418 1.00 91.56 105 TRP A N 1
ATOM 865 C CA . TRP A 1 105 ? -2.138 5.510 -6.394 1.00 91.56 105 TRP A CA 1
ATOM 866 C C . TRP A 1 105 ? -1.683 5.838 -4.970 1.00 91.56 105 TRP A C 1
ATOM 868 O O . TRP A 1 105 ? -2.527 6.101 -4.115 1.00 91.56 105 TRP A O 1
ATOM 878 N N . PHE A 1 106 ? -0.376 5.848 -4.707 1.00 89.38 106 PHE A N 1
ATOM 879 C CA . PHE A 1 106 ? 0.177 6.172 -3.388 1.00 89.38 106 PHE A CA 1
ATOM 880 C C . PHE A 1 106 ? 0.231 7.686 -3.128 1.00 89.38 106 PHE A C 1
ATOM 882 O O . PHE A 1 106 ? 0.123 8.119 -1.979 1.00 89.38 106 PHE A O 1
ATOM 889 N N . GLU A 1 107 ? 0.315 8.498 -4.181 1.00 89.62 107 GLU A N 1
ATOM 890 C CA . GLU A 1 107 ? 0.253 9.963 -4.096 1.00 89.62 107 GLU A CA 1
ATOM 891 C C . GLU A 1 107 ? -1.184 10.512 -4.001 1.00 89.62 107 GLU A C 1
ATOM 893 O O . GLU A 1 107 ? -1.384 11.673 -3.629 1.00 89.62 107 GLU A O 1
ATOM 898 N N . ALA A 1 108 ? -2.198 9.696 -4.316 1.00 90.19 108 ALA A N 1
ATOM 899 C CA . ALA A 1 108 ? -3.591 10.125 -4.409 1.00 90.19 108 ALA A CA 1
ATOM 900 C C . ALA A 1 108 ? -4.104 10.818 -3.132 1.00 90.19 108 ALA A C 1
ATOM 902 O O . ALA A 1 108 ? -3.879 10.368 -2.003 1.00 90.19 108 ALA A O 1
ATOM 903 N N . LYS A 1 109 ? -4.849 11.916 -3.325 1.00 89.50 109 LYS A N 1
ATOM 904 C CA . LYS A 1 109 ? -5.554 12.656 -2.270 1.00 89.50 109 LYS A CA 1
ATOM 905 C C . LYS A 1 109 ? -7.032 12.803 -2.664 1.00 89.50 109 LYS A C 1
ATOM 907 O O . LYS A 1 109 ? -7.313 13.498 -3.639 1.00 89.50 109 LYS A O 1
ATOM 912 N N . PRO A 1 110 ? -7.981 12.199 -1.925 1.00 87.94 110 PRO A N 1
ATOM 913 C CA . PRO A 1 110 ? -7.790 11.374 -0.728 1.00 87.94 110 PRO A CA 1
ATOM 914 C C . PRO A 1 110 ? -7.128 10.017 -1.032 1.00 87.94 110 PRO A C 1
ATOM 916 O O . PRO A 1 110 ? -7.199 9.531 -2.156 1.00 87.94 110 PRO A O 1
ATOM 919 N N . SER A 1 111 ? -6.517 9.393 -0.021 1.00 92.06 111 SER A N 1
ATOM 920 C CA . SER A 1 111 ? -5.872 8.084 -0.173 1.00 92.06 111 SER A CA 1
ATOM 921 C C . SER A 1 111 ? -6.865 6.980 -0.551 1.00 92.06 111 SER A C 1
ATOM 923 O O . SER A 1 111 ? -7.995 6.932 -0.039 1.00 92.06 111 SER A O 1
ATOM 925 N N . TYR A 1 112 ? -6.419 6.049 -1.400 1.00 94.12 112 TYR A N 1
ATOM 926 C CA . TYR A 1 112 ? -7.202 4.868 -1.763 1.00 94.12 112 TYR A CA 1
ATOM 927 C C . TYR A 1 112 ? -7.309 3.893 -0.600 1.00 94.12 112 TYR A C 1
ATOM 929 O O . TYR A 1 112 ? -6.351 3.670 0.146 1.00 94.12 112 TYR A O 1
ATOM 937 N N . ARG A 1 113 ? -8.492 3.290 -0.458 1.00 95.12 113 ARG A N 1
ATOM 938 C CA . ARG A 1 113 ? -8.722 2.250 0.542 1.00 95.12 113 ARG A CA 1
ATOM 939 C C . ARG A 1 113 ? -8.019 0.971 0.111 1.00 95.12 113 ARG A C 1
ATOM 941 O O . ARG A 1 113 ? -7.969 0.651 -1.075 1.00 95.12 113 ARG A O 1
ATOM 948 N N . ALA A 1 114 ? -7.508 0.222 1.075 1.00 95.44 114 ALA A N 1
ATOM 949 C CA . ALA A 1 114 ? -6.831 -1.027 0.811 1.00 95.44 114 ALA A CA 1
ATOM 950 C C . ALA A 1 114 ? -7.105 -2.090 1.875 1.00 95.44 114 ALA A C 1
ATOM 952 O O . ALA A 1 114 ? -7.519 -1.797 2.999 1.00 95.44 114 ALA A O 1
ATOM 953 N N . ILE A 1 115 ? -6.863 -3.340 1.489 1.00 95.81 115 ILE A N 1
ATOM 954 C CA . ILE A 1 115 ? -6.882 -4.506 2.365 1.00 95.81 115 ILE A CA 1
ATOM 955 C C . ILE A 1 115 ? -5.513 -5.175 2.281 1.00 95.81 115 ILE A C 1
ATOM 957 O O . ILE A 1 115 ? -5.097 -5.586 1.195 1.00 95.81 115 ILE A O 1
ATOM 961 N N . LEU A 1 116 ? -4.838 -5.307 3.418 1.00 93.69 116 LEU A N 1
ATOM 962 C CA . LEU A 1 116 ? -3.534 -5.945 3.550 1.00 93.69 116 LEU A CA 1
ATOM 963 C C . LEU A 1 116 ? -3.675 -7.306 4.237 1.00 93.69 116 LEU A C 1
ATOM 965 O O . LEU A 1 116 ? -4.358 -7.444 5.252 1.00 93.69 116 LEU A O 1
ATOM 969 N N . ARG A 1 117 ? -3.015 -8.328 3.693 1.00 91.75 117 ARG A N 1
ATOM 970 C CA . ARG A 1 117 ? -2.854 -9.638 4.329 1.00 91.75 117 ARG A CA 1
ATOM 971 C C . ARG A 1 117 ? -1.376 -9.966 4.423 1.00 91.75 117 ARG A C 1
ATOM 973 O O . ARG A 1 117 ? -0.676 -9.993 3.409 1.00 91.75 117 ARG A O 1
ATOM 980 N N . THR A 1 118 ? -0.934 -10.256 5.634 1.00 82.56 118 THR A N 1
ATOM 981 C CA . THR A 1 118 ? 0.448 -10.624 5.931 1.00 82.56 118 THR A CA 1
ATOM 982 C C . THR A 1 118 ? 0.488 -12.115 6.235 1.00 82.56 118 THR A C 1
ATOM 984 O O . THR A 1 118 ? -0.292 -12.602 7.055 1.00 82.56 118 THR A O 1
ATOM 987 N N . ASN A 1 119 ? 1.387 -12.847 5.583 1.00 67.81 119 ASN A N 1
ATOM 988 C CA . ASN A 1 119 ? 1.704 -14.203 6.013 1.00 67.81 119 ASN A CA 1
ATOM 989 C C . ASN A 1 119 ? 2.658 -14.091 7.201 1.00 67.81 119 ASN A C 1
ATOM 991 O O . ASN A 1 119 ? 3.811 -13.699 7.023 1.00 67.81 119 ASN A O 1
ATOM 995 N N . GLU A 1 120 ? 2.199 -14.422 8.404 1.00 56.06 120 GLU A N 1
ATOM 996 C CA . GLU A 1 120 ? 3.114 -14.587 9.528 1.00 56.06 120 GLU A CA 1
ATOM 997 C C . GLU A 1 120 ? 3.851 -15.916 9.344 1.00 56.06 120 GLU A C 1
ATOM 999 O O . GLU A 1 120 ? 3.252 -16.994 9.332 1.00 56.06 120 GLU A O 1
ATOM 1004 N N . SER A 1 121 ? 5.163 -15.835 9.133 1.00 47.19 121 SER A N 1
ATOM 1005 C CA . SER A 1 121 ? 6.033 -16.996 9.306 1.00 47.19 121 SER A CA 1
ATOM 1006 C C . SER A 1 121 ? 6.324 -17.099 10.802 1.00 47.19 121 SER A C 1
ATOM 1008 O O . SER A 1 121 ? 7.019 -16.235 11.334 1.00 47.19 121 SER A O 1
ATOM 1010 N N . LEU A 1 122 ? 5.725 -18.093 11.468 1.00 40.81 122 LEU A N 1
ATOM 1011 C CA . LEU A 1 122 ? 6.068 -18.489 12.841 1.00 40.81 122 LEU A CA 1
ATOM 1012 C C . LEU A 1 122 ? 7.462 -19.122 12.896 1.00 40.81 122 LEU A C 1
ATOM 1014 O O . LEU A 1 122 ? 7.764 -19.936 11.989 1.00 40.81 122 LEU A O 1
#